Protein AF-A0A2D7XXF6-F1 (afdb_monomer_lite)

Foldseek 3Di:
DLVVVLVVVLVVLVVVLCVVLVVVLVVCPPPDPVVSVVSVVCSVPVSVVVSVVSVVVSVVVVVPD

Structure (mmCIF, N/CA/C/O backbone):
data_AF-A0A2D7XXF6-F1
#
_entry.id   AF-A0A2D7XXF6-F1
#
loop_
_atom_site.group_PDB
_atom_site.id
_atom_site.type_symbol
_atom_site.label_atom_id
_atom_site.label_alt_id
_atom_site.label_comp_id
_atom_site.label_asym_id
_atom_site.label_entity_id
_atom_site.label_seq_id
_ato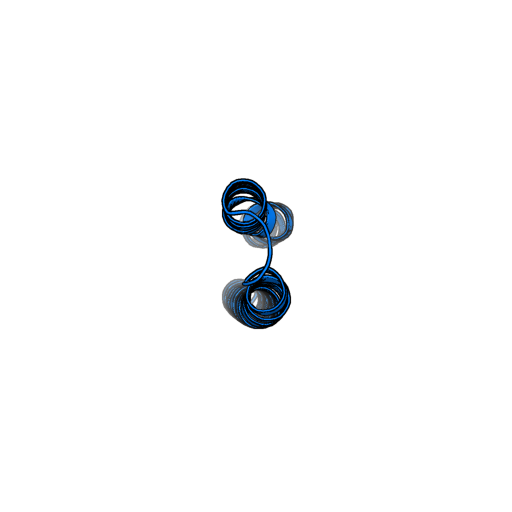m_site.pdbx_PDB_ins_code
_atom_site.Cartn_x
_atom_site.Cartn_y
_atom_site.Cartn_z
_atom_site.occupancy
_atom_site.B_iso_or_equiv
_atom_site.auth_seq_id
_atom_site.auth_comp_id
_atom_site.auth_asym_id
_atom_site.auth_atom_id
_atom_site.pdbx_PDB_model_num
ATOM 1 N N . MET A 1 1 ? -12.234 -1.600 23.398 1.00 67.69 1 MET A N 1
ATOM 2 C CA . MET A 1 1 ? -12.127 -2.681 22.383 1.00 67.69 1 MET A CA 1
ATOM 3 C C . MET A 1 1 ? -12.148 -2.190 20.930 1.00 67.69 1 MET A C 1
ATOM 5 O O . MET A 1 1 ? -11.313 -2.649 20.165 1.00 67.69 1 MET A O 1
ATOM 9 N N . ARG A 1 2 ? -13.011 -1.238 20.530 1.00 75.06 2 ARG A N 1
ATOM 10 C CA . ARG A 1 2 ? -13.103 -0.737 19.133 1.00 75.06 2 ARG A CA 1
ATOM 11 C C . ARG A 1 2 ? -11.772 -0.275 18.515 1.00 75.06 2 ARG A C 1
ATOM 13 O O . ARG A 1 2 ? -11.500 -0.597 17.368 1.00 75.06 2 ARG A O 1
ATOM 20 N N . LYS A 1 3 ? -10.919 0.407 19.291 1.00 75.38 3 LYS A N 1
ATOM 21 C CA . LYS A 1 3 ? -9.582 0.854 18.850 1.00 75.38 3 LYS A CA 1
ATOM 22 C C . LYS A 1 3 ? -8.624 -0.313 18.546 1.00 75.38 3 LYS A C 1
ATOM 24 O O . LYS A 1 3 ? -7.887 -0.241 17.573 1.00 75.38 3 LYS A O 1
ATOM 29 N N . LEU A 1 4 ? -8.675 -1.399 19.330 1.00 84.00 4 LEU A N 1
ATOM 30 C CA . LEU A 1 4 ? -7.857 -2.602 19.102 1.00 84.00 4 LEU A CA 1
ATOM 31 C C . LEU A 1 4 ? -8.321 -3.365 17.859 1.00 84.00 4 LEU A C 1
ATOM 33 O O . LEU A 1 4 ? -7.497 -3.757 17.042 1.00 84.00 4 LEU A O 1
ATOM 37 N N . VAL A 1 5 ? -9.639 -3.518 17.688 1.00 87.75 5 VAL A N 1
ATOM 38 C CA . VAL A 1 5 ? -10.224 -4.155 16.497 1.00 87.75 5 VAL A CA 1
ATOM 39 C C . VAL A 1 5 ? -9.886 -3.355 15.243 1.00 87.75 5 VAL A C 1
ATOM 41 O O . VAL A 1 5 ? -9.458 -3.933 14.254 1.00 87.75 5 VAL A O 1
ATOM 44 N N . ALA A 1 6 ? -10.007 -2.028 15.291 1.00 87.00 6 ALA A N 1
ATOM 45 C CA . ALA A 1 6 ? -9.626 -1.179 14.169 1.00 87.00 6 ALA A CA 1
ATOM 46 C C . ALA A 1 6 ? -8.137 -1.301 13.831 1.00 87.00 6 ALA A C 1
ATOM 48 O O . ALA A 1 6 ? -7.801 -1.448 12.663 1.00 87.00 6 ALA A O 1
ATOM 49 N N . GLY A 1 7 ? -7.255 -1.308 14.837 1.00 89.69 7 GLY A N 1
ATOM 50 C CA . GLY A 1 7 ? -5.827 -1.551 14.629 1.00 89.69 7 GLY A CA 1
ATOM 51 C C . GLY A 1 7 ? -5.558 -2.891 13.939 1.00 89.69 7 GLY A C 1
ATOM 52 O O . GLY A 1 7 ? -4.858 -2.926 12.931 1.00 89.69 7 GLY A O 1
ATOM 53 N N . LEU A 1 8 ? -6.176 -3.974 14.419 1.00 93.00 8 LEU A N 1
ATOM 54 C CA . LEU A 1 8 ? -6.084 -5.301 13.800 1.00 93.00 8 LEU A CA 1
ATOM 55 C C . LEU A 1 8 ? -6.572 -5.295 12.348 1.00 93.00 8 LEU A C 1
ATOM 57 O O . LEU A 1 8 ? -5.868 -5.784 11.473 1.00 93.00 8 LEU A O 1
ATOM 61 N N . VAL A 1 9 ? -7.728 -4.687 12.074 1.00 91.75 9 VAL A N 1
ATOM 62 C CA . VAL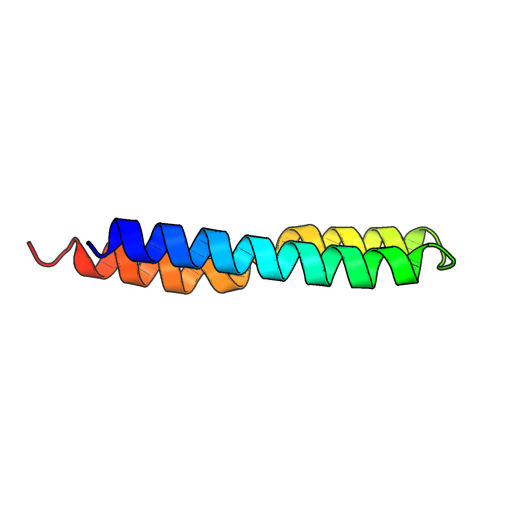 A 1 9 ? -8.281 -4.593 10.715 1.00 91.75 9 VAL A CA 1
ATOM 63 C C . VAL A 1 9 ? -7.346 -3.821 9.786 1.00 91.75 9 VAL A C 1
ATOM 65 O O . VAL A 1 9 ? -7.112 -4.273 8.668 1.00 91.75 9 VAL A O 1
ATOM 68 N N . ILE A 1 10 ? -6.771 -2.700 10.236 1.00 91.88 10 ILE A N 1
ATOM 69 C CA . ILE A 1 10 ? -5.806 -1.917 9.444 1.00 91.88 10 ILE A CA 1
ATOM 70 C C . ILE A 1 10 ? -4.570 -2.757 9.129 1.00 91.88 10 ILE A C 1
ATOM 72 O O . ILE A 1 10 ? -4.138 -2.790 7.980 1.00 91.88 10 ILE A O 1
ATOM 76 N N . LEU A 1 11 ? -4.009 -3.440 10.129 1.00 94.00 11 LEU A N 1
ATOM 77 C CA . LEU A 1 11 ? -2.808 -4.256 9.952 1.00 94.00 11 LEU A CA 1
ATOM 78 C C . LEU A 1 11 ? -3.060 -5.433 9.007 1.00 94.00 11 LEU A C 1
ATOM 80 O O . LEU A 1 11 ? -2.268 -5.659 8.095 1.00 94.00 11 LEU A O 1
ATOM 84 N N . THR A 1 12 ? -4.175 -6.148 9.176 1.00 95.69 12 THR A N 1
ATOM 85 C CA . THR A 1 12 ? -4.561 -7.244 8.278 1.00 95.69 12 THR A CA 1
ATOM 86 C C . THR A 1 12 ? -4.807 -6.734 6.860 1.00 95.69 12 THR A C 1
ATOM 88 O O . THR A 1 12 ? -4.307 -7.327 5.907 1.00 95.69 12 THR A O 1
ATOM 91 N N . PHE A 1 13 ? -5.518 -5.614 6.704 1.00 94.62 13 PHE A N 1
ATOM 92 C CA . PHE A 1 13 ? -5.744 -4.987 5.403 1.00 94.62 13 PHE A CA 1
ATOM 93 C C . PHE A 1 13 ? -4.425 -4.599 4.727 1.00 94.62 13 PHE A C 1
ATOM 95 O O . PHE A 1 13 ? -4.213 -4.951 3.570 1.00 94.62 13 PHE A O 1
ATOM 102 N N . LEU A 1 14 ? -3.524 -3.921 5.445 1.00 95.19 14 LEU A N 1
ATOM 103 C CA . LEU A 1 14 ? -2.219 -3.520 4.923 1.00 95.19 14 LEU A CA 1
ATOM 104 C C . LEU A 1 14 ? -1.372 -4.727 4.526 1.00 95.19 14 LEU A C 1
ATOM 106 O O . LEU A 1 14 ? -0.765 -4.706 3.461 1.00 95.19 14 LEU A O 1
ATOM 110 N N . ALA A 1 15 ? -1.359 -5.790 5.331 1.00 97.19 15 ALA A N 1
ATOM 111 C CA . ALA A 1 15 ? -0.628 -7.009 5.003 1.00 97.19 15 ALA A CA 1
ATOM 112 C C . ALA A 1 15 ? -1.134 -7.632 3.692 1.00 97.19 15 ALA A C 1
ATOM 114 O O . ALA A 1 15 ? -0.341 -7.899 2.789 1.00 97.19 15 ALA A O 1
ATOM 115 N N . VAL A 1 16 ? -2.455 -7.793 3.551 1.00 96.94 16 VAL A N 1
ATOM 116 C CA . VAL A 1 16 ? -3.077 -8.310 2.320 1.00 96.94 16 VAL A CA 1
ATOM 117 C C . VAL A 1 16 ? -2.790 -7.391 1.132 1.00 96.94 16 VAL A C 1
ATOM 119 O O . VAL A 1 16 ? -2.403 -7.860 0.062 1.00 96.94 16 VAL A O 1
ATOM 122 N N . TYR A 1 17 ? -2.930 -6.080 1.326 1.00 95.94 17 TYR A N 1
ATOM 123 C CA . TYR A 1 17 ? -2.676 -5.082 0.296 1.00 95.94 17 TYR A CA 1
ATOM 124 C C . TYR A 1 17 ? -1.231 -5.132 -0.211 1.00 95.94 17 TYR A C 1
ATOM 126 O O . TYR A 1 17 ? -1.010 -5.164 -1.420 1.00 95.94 17 TYR A O 1
ATOM 134 N N . ILE A 1 18 ? -0.252 -5.183 0.697 1.00 96.38 18 ILE A N 1
ATOM 135 C CA . ILE A 1 18 ? 1.174 -5.249 0.357 1.00 96.38 18 ILE A CA 1
ATOM 136 C C . ILE A 1 18 ? 1.476 -6.518 -0.437 1.00 96.38 18 ILE A C 1
ATOM 138 O O . ILE A 1 18 ? 2.178 -6.434 -1.441 1.00 96.38 18 ILE A O 1
ATOM 142 N N . VAL A 1 19 ? 0.929 -7.670 -0.033 1.00 97.94 19 VAL A N 1
ATOM 143 C CA . VAL A 1 19 ? 1.117 -8.932 -0.766 1.00 97.94 19 VAL A CA 1
ATOM 144 C C . VAL A 1 19 ? 0.597 -8.796 -2.194 1.00 97.94 19 VAL A C 1
ATOM 146 O O . VAL A 1 19 ? 1.348 -9.034 -3.134 1.00 97.94 19 VAL A O 1
ATOM 149 N N . ILE A 1 20 ? -0.642 -8.332 -2.374 1.00 97.12 20 ILE A N 1
ATOM 150 C CA . ILE A 1 20 ? -1.242 -8.154 -3.705 1.00 97.12 20 ILE A CA 1
ATOM 151 C C . ILE A 1 20 ? -0.426 -7.161 -4.545 1.00 97.12 20 ILE A C 1
ATOM 153 O O . ILE A 1 20 ? -0.086 -7.449 -5.693 1.00 97.12 20 ILE A O 1
ATOM 157 N N . ALA A 1 21 ? -0.074 -6.007 -3.974 1.00 96.38 21 ALA A N 1
ATOM 158 C CA . ALA A 1 21 ? 0.671 -4.966 -4.673 1.00 96.38 21 ALA A CA 1
ATOM 159 C C . AL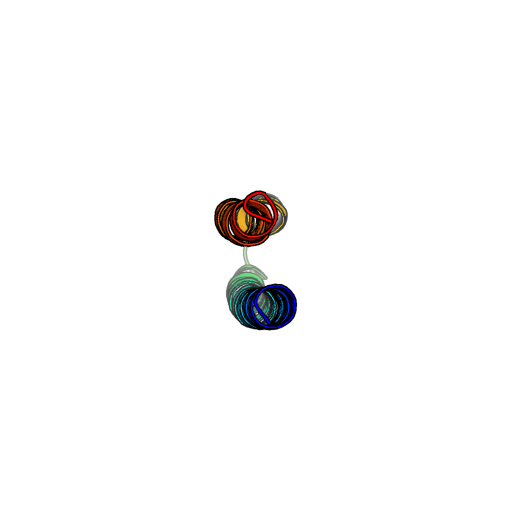A A 1 21 ? 2.088 -5.422 -5.062 1.00 96.38 21 ALA A C 1
ATOM 161 O O . ALA A 1 21 ? 2.565 -5.092 -6.151 1.00 96.38 21 ALA A O 1
ATOM 162 N N . ALA A 1 22 ? 2.757 -6.200 -4.210 1.00 96.31 22 ALA A N 1
ATOM 163 C CA . ALA A 1 22 ? 4.065 -6.774 -4.503 1.00 96.31 22 ALA A CA 1
ATOM 164 C C . ALA A 1 22 ? 3.975 -7.864 -5.580 1.00 96.31 22 ALA A C 1
ATOM 166 O O . ALA A 1 22 ? 4.811 -7.888 -6.482 1.00 96.31 22 ALA A O 1
ATOM 167 N N . THR A 1 23 ? 2.948 -8.720 -5.535 1.00 97.31 23 THR A N 1
ATOM 168 C CA . THR A 1 23 ? 2.711 -9.749 -6.558 1.00 97.31 23 T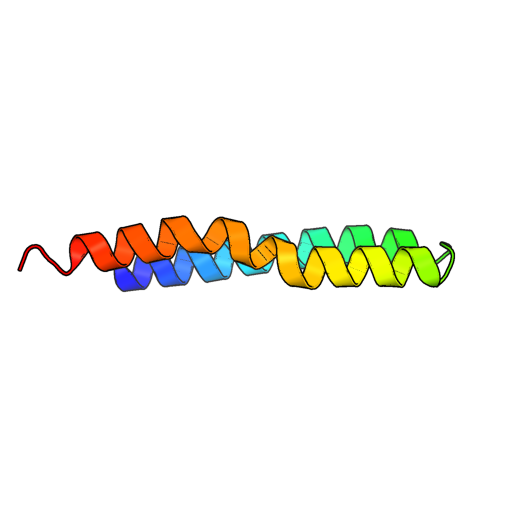HR A CA 1
ATOM 169 C C . THR A 1 23 ? 2.430 -9.131 -7.924 1.00 97.31 23 THR A C 1
ATOM 171 O O . THR A 1 23 ? 3.013 -9.555 -8.913 1.00 97.31 23 THR A O 1
ATOM 174 N N . ILE A 1 24 ? 1.593 -8.098 -8.008 1.00 96.06 24 ILE A N 1
ATOM 175 C CA . ILE A 1 24 ? 1.359 -7.408 -9.286 1.00 96.06 24 ILE A CA 1
ATOM 176 C C . ILE A 1 24 ? 2.625 -6.653 -9.721 1.00 96.06 24 ILE A C 1
ATOM 178 O O . ILE A 1 24 ? 2.992 -6.676 -10.894 1.00 96.06 24 ILE A O 1
ATOM 182 N N . GLY A 1 25 ? 3.340 -6.031 -8.778 1.00 95.31 25 GLY A N 1
ATOM 183 C CA . GLY A 1 25 ? 4.595 -5.333 -9.056 1.00 95.31 25 GLY A CA 1
ATOM 184 C C . GLY A 1 25 ? 5.675 -6.250 -9.638 1.00 95.31 25 GLY A C 1
ATOM 185 O O . GLY A 1 25 ? 6.380 -5.845 -10.561 1.00 95.31 25 GLY A O 1
ATOM 186 N N . SER A 1 26 ? 5.776 -7.498 -9.170 1.00 95.38 26 SER A N 1
ATOM 187 C CA . SER A 1 26 ? 6.738 -8.465 -9.714 1.00 95.38 26 SER A CA 1
ATOM 188 C C . SER A 1 26 ? 6.407 -8.884 -11.150 1.00 95.38 26 SER A C 1
ATOM 190 O O . SER A 1 26 ? 7.318 -9.162 -11.929 1.00 95.38 26 SER A O 1
ATOM 192 N N . MET A 1 27 ? 5.132 -8.844 -11.547 1.00 94.75 27 MET A N 1
ATOM 193 C CA . MET A 1 27 ? 4.710 -9.085 -12.934 1.00 94.75 27 MET A CA 1
ATOM 194 C C . MET A 1 27 ? 5.061 -7.920 -13.874 1.00 94.75 27 MET A C 1
ATOM 196 O O . MET A 1 27 ? 5.106 -8.103 -15.089 1.00 94.75 27 MET A O 1
ATOM 200 N N . LEU A 1 28 ? 5.332 -6.727 -13.336 1.00 94.50 28 LEU A N 1
ATOM 201 C CA . LEU A 1 28 ? 5.654 -5.521 -14.105 1.00 94.50 28 LEU A CA 1
ATOM 202 C C . LEU A 1 28 ? 7.158 -5.327 -14.364 1.00 94.50 28 LEU A C 1
ATOM 204 O O . LEU A 1 28 ? 7.538 -4.352 -15.012 1.00 94.50 28 LEU A O 1
ATOM 208 N N . VAL A 1 29 ? 8.023 -6.242 -13.914 1.00 91.56 29 VAL A N 1
ATOM 209 C CA . VAL A 1 29 ? 9.490 -6.111 -14.041 1.00 91.56 29 VAL A CA 1
ATOM 210 C C . VAL A 1 29 ? 9.943 -5.988 -15.500 1.00 91.56 29 VAL A C 1
ATOM 212 O O . VAL A 1 29 ? 10.844 -5.206 -15.798 1.00 91.56 29 VAL A O 1
ATOM 215 N N . SER A 1 30 ? 9.296 -6.703 -16.423 1.00 94.38 30 SER A N 1
ATOM 216 C CA . SER A 1 30 ? 9.574 -6.627 -17.865 1.00 94.38 30 SER A CA 1
ATOM 217 C C . SER A 1 30 ? 8.831 -5.493 -18.580 1.00 94.38 30 SER A C 1
ATOM 219 O O . SER A 1 30 ? 9.027 -5.289 -19.779 1.00 94.38 30 SER A O 1
ATOM 221 N N . ALA A 1 31 ? 7.959 -4.764 -17.880 1.00 94.19 31 ALA A N 1
ATOM 222 C CA . ALA A 1 31 ? 7.191 -3.674 -18.460 1.00 94.19 31 ALA A CA 1
ATOM 223 C C . ALA A 1 31 ? 8.043 -2.400 -18.626 1.00 94.19 31 ALA A C 1
ATOM 225 O O . ALA A 1 31 ? 9.032 -2.207 -17.913 1.00 94.19 31 ALA A O 1
ATOM 226 N N . PRO A 1 32 ? 7.652 -1.478 -19.523 1.00 96.12 32 PRO A N 1
ATOM 227 C CA . PRO A 1 32 ? 8.321 -0.190 -19.673 1.00 96.12 32 PRO A CA 1
ATOM 228 C C . PRO A 1 32 ? 8.382 0.603 -18.358 1.00 96.12 32 PRO A C 1
ATOM 230 O O . PRO A 1 32 ? 7.407 0.664 -17.609 1.00 96.12 32 PRO A O 1
ATOM 233 N N . ARG A 1 33 ? 9.503 1.299 -18.116 1.00 93.25 33 ARG A N 1
ATOM 234 C CA . ARG A 1 33 ? 9.746 2.080 -16.882 1.00 93.25 33 ARG A CA 1
ATOM 235 C C . ARG A 1 33 ? 8.640 3.087 -16.550 1.00 93.25 33 ARG A C 1
ATOM 237 O O . ARG A 1 33 ? 8.320 3.276 -15.382 1.00 93.25 33 ARG A O 1
ATOM 244 N N . TRP A 1 34 ? 8.038 3.719 -17.558 1.00 95.06 34 TRP A N 1
ATOM 245 C CA . TRP A 1 34 ? 6.950 4.676 -17.339 1.00 95.06 34 TRP A CA 1
ATOM 246 C C . TRP A 1 34 ? 5.700 4.003 -16.751 1.00 95.06 34 TRP A C 1
ATOM 248 O O . TRP A 1 34 ? 5.034 4.592 -15.905 1.00 95.06 34 TRP A O 1
ATOM 258 N N . LEU A 1 35 ? 5.408 2.757 -17.141 1.00 95.44 35 LEU A N 1
ATOM 259 C CA . LEU A 1 35 ? 4.249 2.020 -16.643 1.00 95.44 35 LEU A CA 1
ATOM 260 C C . LEU A 1 35 ? 4.474 1.565 -15.201 1.00 95.44 35 LEU A C 1
ATOM 262 O O . LEU A 1 35 ?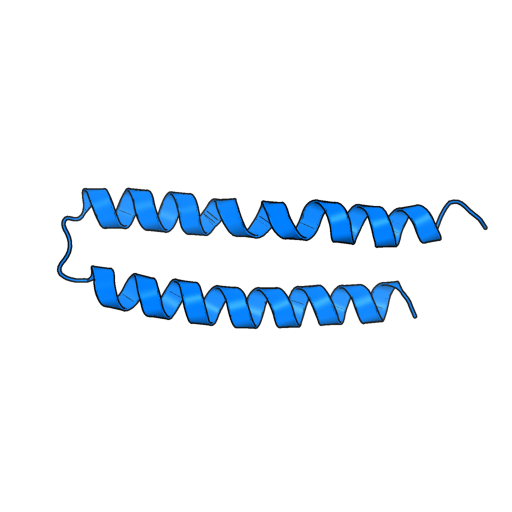 3.565 1.663 -14.382 1.00 95.44 35 LEU A O 1
ATOM 266 N N . GLN A 1 36 ? 5.702 1.148 -14.875 1.00 94.88 36 GLN A N 1
ATOM 267 C CA . GLN A 1 36 ? 6.094 0.862 -13.494 1.00 94.88 36 GLN A CA 1
ATOM 268 C C . GLN A 1 36 ? 5.911 2.099 -12.605 1.00 94.88 36 GLN A C 1
ATOM 270 O O . GLN A 1 36 ? 5.320 1.996 -11.535 1.00 94.88 36 GLN A O 1
ATOM 275 N N . LEU A 1 37 ? 6.346 3.280 -13.064 1.00 96.12 37 LEU A N 1
ATOM 276 C CA . LEU A 1 37 ? 6.166 4.536 -12.325 1.00 96.12 37 LEU A CA 1
ATOM 277 C C . LEU A 1 37 ? 4.690 4.848 -12.059 1.00 96.12 37 LEU A C 1
ATOM 279 O O . LEU A 1 37 ? 4.328 5.142 -10.921 1.00 96.12 37 LEU A O 1
ATOM 283 N N . VAL A 1 38 ? 3.838 4.755 -13.082 1.00 97.06 38 VAL A N 1
ATOM 284 C CA . VAL A 1 38 ? 2.392 4.986 -12.932 1.00 97.06 38 VAL A CA 1
ATOM 285 C C . VAL A 1 38 ? 1.782 3.975 -11.963 1.00 97.06 38 VAL A C 1
ATOM 287 O O . VAL A 1 38 ? 1.033 4.361 -11.067 1.00 97.06 38 VAL A O 1
ATOM 290 N N . TYR A 1 39 ? 2.138 2.696 -12.097 1.00 96.69 39 TYR A N 1
ATOM 291 C CA . TYR A 1 39 ? 1.663 1.644 -11.206 1.00 96.69 39 TYR A CA 1
ATOM 292 C C . TYR A 1 39 ? 2.048 1.918 -9.750 1.00 96.69 39 TYR A C 1
ATOM 294 O O . TYR A 1 39 ? 1.172 1.948 -8.887 1.00 96.69 39 TYR A O 1
ATOM 302 N N . TYR A 1 40 ? 3.327 2.177 -9.468 1.00 95.19 40 TYR A N 1
ATOM 303 C CA . TYR A 1 40 ? 3.787 2.434 -8.104 1.00 95.19 40 TYR A CA 1
ATOM 304 C C . TYR A 1 40 ? 3.225 3.738 -7.527 1.00 95.19 40 TYR A C 1
ATOM 306 O O . TYR A 1 40 ? 2.931 3.786 -6.333 1.00 95.19 40 TYR A O 1
ATOM 314 N N . ALA A 1 41 ? 3.000 4.768 -8.348 1.00 96.69 41 ALA A N 1
ATOM 315 C CA . ALA A 1 41 ? 2.327 5.991 -7.913 1.00 96.69 41 ALA A CA 1
ATOM 316 C C . ALA A 1 41 ? 0.876 5.716 -7.485 1.00 96.69 41 ALA A C 1
ATOM 318 O O . ALA A 1 41 ? 0.453 6.143 -6.411 1.00 96.69 41 ALA A O 1
ATOM 319 N N . ILE A 1 42 ? 0.124 4.950 -8.282 1.00 96.81 42 ILE A N 1
ATOM 320 C CA . ILE A 1 42 ? -1.256 4.571 -7.953 1.00 96.81 42 ILE A CA 1
ATOM 321 C C . ILE A 1 42 ? -1.276 3.658 -6.723 1.00 96.81 42 ILE A C 1
ATOM 323 O O . ILE A 1 42 ? -2.018 3.927 -5.779 1.00 96.81 42 ILE A O 1
ATOM 327 N N . ALA A 1 43 ? -0.433 2.625 -6.686 1.00 95.81 43 ALA A N 1
ATOM 328 C CA . ALA A 1 43 ? -0.335 1.706 -5.556 1.00 95.81 43 ALA A CA 1
ATOM 329 C C . ALA A 1 43 ? 0.078 2.426 -4.255 1.00 95.81 43 ALA A C 1
ATOM 331 O O . ALA A 1 43 ? -0.367 2.058 -3.168 1.00 95.81 43 ALA A O 1
ATOM 332 N N . GLY A 1 44 ? 0.874 3.492 -4.343 1.00 93.75 44 GLY A N 1
ATOM 333 C CA . GLY A 1 44 ? 1.240 4.321 -3.195 1.00 93.75 44 GLY A CA 1
ATOM 334 C C . GLY A 1 44 ? 0.107 5.200 -2.655 1.00 93.75 44 GLY A C 1
ATOM 335 O O . GLY A 1 44 ? 0.178 5.623 -1.505 1.00 93.75 44 GLY A O 1
ATOM 336 N N . ILE A 1 45 ? -0.944 5.464 -3.439 1.00 95.12 45 ILE A N 1
ATOM 337 C CA . ILE A 1 45 ? -2.036 6.383 -3.067 1.00 95.12 45 ILE A CA 1
ATOM 338 C C . ILE A 1 45 ? -3.340 5.630 -2.775 1.00 95.12 45 ILE A C 1
ATOM 340 O O . ILE A 1 45 ? -4.082 5.987 -1.857 1.00 95.12 45 ILE A O 1
ATOM 344 N N . ILE A 1 46 ? -3.636 4.576 -3.537 1.00 94.75 46 ILE A N 1
ATOM 345 C CA . ILE A 1 46 ? -4.950 3.922 -3.527 1.00 94.75 46 ILE A CA 1
ATOM 346 C C . ILE A 1 46 ? -5.263 3.252 -2.178 1.00 94.75 46 ILE A C 1
ATOM 348 O O . ILE A 1 46 ? -6.421 3.226 -1.765 1.00 94.75 46 ILE A O 1
ATOM 352 N N . TRP A 1 47 ? -4.243 2.796 -1.440 1.00 91.50 47 TRP A N 1
ATOM 353 C CA . TRP A 1 47 ? -4.401 2.142 -0.132 1.00 91.50 47 TRP A CA 1
ATOM 354 C C . TRP A 1 47 ? -4.986 3.054 0.955 1.00 91.50 47 TRP A C 1
ATOM 356 O O . TRP A 1 47 ? -5.541 2.557 1.934 1.00 91.50 47 TRP A O 1
ATOM 366 N N . ALA A 1 48 ? -4.898 4.379 0.798 1.00 89.19 48 ALA A N 1
ATOM 367 C CA . ALA A 1 48 ? -5.430 5.334 1.769 1.00 89.19 48 ALA A CA 1
ATOM 368 C C . ALA A 1 48 ? -6.962 5.478 1.686 1.00 89.19 48 ALA A C 1
ATOM 370 O O . ALA A 1 48 ? -7.608 5.833 2.677 1.00 89.19 48 ALA A O 1
ATOM 371 N N . PHE A 1 49 ? -7.566 5.192 0.526 1.00 90.19 49 PHE A N 1
ATOM 372 C CA . PHE A 1 49 ? -9.015 5.319 0.321 1.00 90.19 49 PHE A CA 1
ATOM 373 C C . PHE A 1 49 ? -9.834 4.366 1.210 1.00 90.19 49 PHE A C 1
ATOM 375 O O . PHE A 1 49 ? -10.745 4.848 1.890 1.00 90.19 49 PHE A O 1
ATOM 382 N N . PRO A 1 50 ? -9.507 3.061 1.291 1.00 84.75 50 PRO A N 1
ATOM 383 C CA . PRO A 1 50 ? -10.208 2.111 2.157 1.00 84.75 50 PRO A CA 1
ATOM 384 C C . PRO A 1 50 ? -10.135 2.441 3.652 1.00 84.75 50 PRO A C 1
ATOM 386 O O . PRO A 1 50 ? -11.007 2.028 4.413 1.00 84.75 50 PRO A O 1
ATOM 389 N N . LEU A 1 51 ? -9.125 3.200 4.090 1.00 84.94 51 LEU A N 1
ATOM 390 C CA . LEU A 1 51 ? -8.922 3.497 5.509 1.00 84.94 51 LEU A CA 1
ATOM 391 C C . LEU A 1 51 ? -9.794 4.645 6.027 1.00 84.94 51 LEU A C 1
ATOM 393 O O . LEU A 1 51 ? -10.152 4.656 7.206 1.00 84.94 51 LEU A O 1
ATOM 397 N N . LYS A 1 52 ? -10.192 5.592 5.167 1.00 83.62 52 LYS A N 1
ATOM 398 C CA . LYS A 1 52 ? -11.053 6.724 5.557 1.00 83.62 52 LYS A CA 1
ATOM 399 C C . LYS A 1 52 ? -12.348 6.310 6.283 1.00 83.62 52 LYS A C 1
ATOM 401 O O . LYS A 1 52 ? -12.573 6.831 7.376 1.00 83.62 52 LYS A O 1
ATOM 406 N N . PRO A 1 53 ? -13.189 5.401 5.752 1.00 82.25 53 PRO A N 1
ATOM 407 C CA . PRO A 1 53 ? -14.430 5.001 6.425 1.00 82.25 53 PRO A CA 1
ATOM 408 C C . PRO A 1 53 ? -14.185 4.234 7.732 1.00 82.25 53 PRO A C 1
ATOM 410 O O . PRO A 1 53 ? -14.998 4.283 8.654 1.00 82.25 53 PRO A O 1
ATOM 413 N N . LEU A 1 54 ? -13.052 3.539 7.846 1.00 81.00 54 LEU A N 1
ATOM 414 C CA . LEU A 1 54 ? -12.695 2.836 9.073 1.00 81.00 54 LEU A CA 1
ATOM 415 C C . LEU A 1 54 ? -12.347 3.829 10.193 1.00 81.00 54 LEU A C 1
ATOM 417 O O . LEU A 1 54 ? -12.810 3.679 11.325 1.00 81.00 54 LEU A O 1
ATOM 421 N N . PHE A 1 55 ? -11.584 4.879 9.877 1.00 78.56 55 PHE A N 1
ATOM 422 C CA . PHE A 1 55 ? -11.251 5.926 10.844 1.00 78.56 55 PHE A CA 1
ATOM 423 C C . PHE A 1 55 ? -12.480 6.714 11.305 1.00 78.56 55 PHE A C 1
ATOM 425 O O . PHE A 1 55 ? -12.593 7.027 12.493 1.00 78.56 55 PHE A O 1
ATOM 432 N N . THR A 1 56 ? -13.435 6.989 10.412 1.00 79.56 56 THR A N 1
ATOM 433 C CA . THR A 1 56 ? -14.690 7.648 10.805 1.00 79.56 56 THR A CA 1
ATOM 434 C C . THR A 1 56 ? -15.536 6.762 1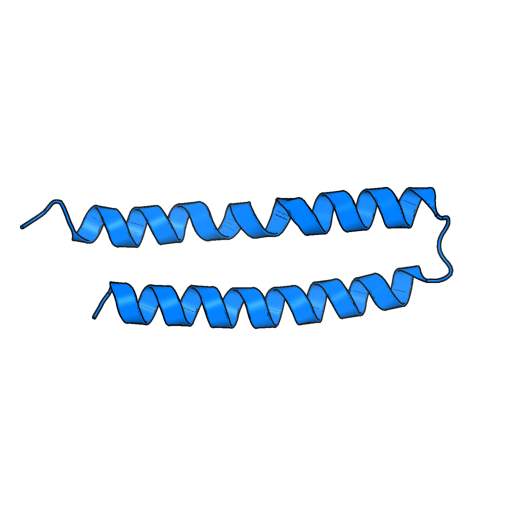1.718 1.00 79.56 56 THR A C 1
ATOM 436 O O . THR A 1 56 ? -16.101 7.273 12.681 1.00 79.56 56 THR A O 1
ATOM 439 N N . TRP A 1 57 ? -15.567 5.442 11.503 1.00 79.19 57 TRP A N 1
ATOM 440 C CA . TRP A 1 57 ? -16.253 4.500 12.398 1.00 79.19 57 TRP A CA 1
ATOM 441 C C . TRP A 1 57 ? -15.643 4.460 13.807 1.00 79.19 57 TRP A C 1
ATOM 443 O O . TRP A 1 57 ? -16.375 4.447 14.801 1.00 79.19 57 TRP A O 1
ATOM 453 N N . VAL A 1 58 ? -14.309 4.478 13.911 1.00 79.44 58 VAL A N 1
ATOM 454 C CA . VAL A 1 58 ? -13.619 4.528 15.212 1.00 79.44 58 VAL A CA 1
ATOM 455 C C . VAL A 1 58 ? -13.944 5.822 15.956 1.00 79.44 58 VAL A C 1
ATOM 457 O O . VAL A 1 58 ? -14.241 5.772 17.150 1.00 79.44 58 VAL A O 1
ATOM 460 N N . ASN A 1 59 ? -13.929 6.961 15.258 1.00 72.06 59 ASN A N 1
ATOM 461 C CA . ASN A 1 59 ? -14.182 8.272 15.860 1.00 72.06 59 ASN A CA 1
ATOM 462 C C . ASN A 1 59 ? -15.662 8.502 16.204 1.00 72.06 59 ASN A C 1
ATOM 464 O O . ASN A 1 59 ? -15.957 9.065 17.253 1.00 72.06 59 ASN A O 1
ATOM 468 N N . ALA A 1 60 ? -16.600 8.013 15.389 1.00 67.44 60 ALA A N 1
ATOM 469 C CA . ALA A 1 60 ? -18.038 8.118 15.661 1.00 67.44 60 ALA A CA 1
ATOM 470 C C . ALA A 1 60 ? -18.479 7.337 16.914 1.00 67.44 60 ALA A C 1
ATOM 472 O O . ALA A 1 60 ? -19.530 7.619 17.487 1.00 67.44 60 ALA A O 1
ATOM 473 N N . GLY A 1 61 ? -17.686 6.351 17.344 1.00 58.69 61 GLY A N 1
ATOM 474 C CA . GLY A 1 61 ? -17.889 5.656 18.613 1.00 58.69 61 GLY A CA 1
ATOM 475 C C . GLY A 1 61 ? -17.369 6.413 19.838 1.00 58.69 61 GLY A C 1
ATOM 476 O O . GLY A 1 61 ? -17.703 6.006 20.939 1.00 58.69 61 GLY A O 1
ATOM 477 N N . ALA A 1 62 ? -16.563 7.466 19.661 1.00 56.72 62 ALA A N 1
ATOM 478 C CA . ALA A 1 62 ? -15.971 8.248 20.750 1.00 56.72 62 ALA A CA 1
ATOM 479 C C . ALA A 1 62 ? -16.759 9.525 21.095 1.00 56.72 62 ALA A C 1
ATOM 481 O O . ALA A 1 62 ? -16.491 10.138 22.116 1.00 56.72 62 ALA A O 1
ATOM 482 N N . SER A 1 63 ? -17.710 9.944 20.250 1.00 53.59 63 SER A N 1
ATOM 483 C CA . SER A 1 63 ? -18.487 11.181 20.434 1.00 53.59 63 SER A CA 1
ATOM 484 C C . SER A 1 63 ? -19.849 10.961 21.107 1.00 53.59 63 SER A C 1
ATOM 486 O O . SER A 1 63 ? -20.730 11.810 20.985 1.00 53.59 63 SER A O 1
ATOM 488 N N . LYS A 1 64 ? -20.073 9.788 21.708 1.00 52.62 64 LYS A N 1
ATOM 489 C CA . LYS A 1 64 ? -21.315 9.437 22.417 1.00 52.62 64 LYS A CA 1
ATOM 490 C C . LYS A 1 64 ? -21.117 9.213 23.923 1.00 52.62 64 LYS A C 1
ATOM 492 O O . LYS A 1 64 ? -22.075 8.801 24.569 1.00 52.62 64 LYS A O 1
ATOM 497 N N . ASP A 1 65 ? -19.925 9.506 24.438 1.00 46.84 65 ASP A N 1
ATOM 498 C CA . ASP A 1 65 ? -19.592 9.450 25.864 1.00 46.84 65 ASP A CA 1
ATOM 499 C C . ASP A 1 65 ? -19.464 10.873 26.426 1.00 46.84 65 ASP A C 1
ATOM 501 O O . ASP A 1 65 ? -18.868 11.724 25.721 1.00 46.84 65 ASP A O 1
#

Sequence (65 aa):
MRKLVAGLVILTFLAVYIVIAATIGSMLVSAPRWLQLVYYAIAGIIWAFPLKPLFTWVNAGASKD

Secondary structure (DSSP, 8-state):
-HHHHHHHHHHHHHHHHHHHHHHHHHHTTTS-HHHHHHHHHHHHHHTTTTHHHHHHHHHHTTTT-

Radius of gyration: 15.99 Å; chains: 1; bounding box: 31×21×46 Å

pLDDT: mean 87.62, std 12.41, range [46.84, 97.94]